Protein AF-A0A0M3JJG0-F1 (afdb_monomer_lite)

Secondary structure (DSSP, 8-state):
-TTTSSSHHHHSPPPPPEEEEEE-B-TTT-EEEE-TTPPSS---EEEE--S--GGGEEEEETT--EEE----

pLDDT: mean 86.54, std 12.07, range [39.69, 96.75]

Radius of gyration: 15.28 Å; chains: 1; bounding box: 31×24×47 Å

Structure (mmCIF, N/CA/C/O backbone):
data_AF-A0A0M3JJG0-F1
#
_entry.id   AF-A0A0M3JJG0-F1
#
loop_
_atom_site.group_PDB
_atom_site.id
_atom_site.type_symbol
_atom_site.label_atom_id
_atom_site.label_alt_id
_atom_site.label_comp_id
_atom_site.label_asym_id
_atom_site.label_entity_id
_atom_site.label_seq_id
_atom_site.pdbx_PDB_ins_code
_atom_site.Cartn_x
_atom_site.Cartn_y
_atom_site.Cartn_z
_atom_site.occupancy
_atom_site.B_iso_or_equiv
_atom_site.auth_seq_id
_atom_site.auth_comp_id
_atom_site.auth_asym_id
_atom_site.auth_atom_id
_atom_site.pdbx_PDB_model_num
ATOM 1 N N . MET A 1 1 ? -10.426 -12.189 22.981 1.00 68.00 1 MET A N 1
ATOM 2 C CA . MET A 1 1 ? -11.373 -11.113 22.624 1.00 68.00 1 MET A CA 1
ATOM 3 C C . MET A 1 1 ? -12.658 -11.207 23.432 1.00 68.00 1 MET A C 1
ATOM 5 O O . MET A 1 1 ? -13.132 -10.202 23.924 1.00 68.00 1 MET A O 1
ATOM 9 N N . ASP A 1 2 ? -13.159 -12.406 23.690 1.00 77.88 2 ASP A N 1
ATOM 10 C CA . ASP A 1 2 ? -14.576 -12.630 24.011 1.00 77.88 2 ASP A CA 1
ATOM 11 C C . ASP A 1 2 ? -15.100 -12.070 25.346 1.00 77.88 2 ASP A C 1
ATOM 13 O O . ASP A 1 2 ? -16.308 -11.946 25.505 1.00 77.88 2 ASP A O 1
ATOM 17 N N . LYS A 1 3 ? -14.235 -11.740 26.320 1.00 82.25 3 LYS A N 1
ATOM 18 C CA . LYS A 1 3 ? -14.675 -11.311 27.668 1.00 82.25 3 LYS A CA 1
ATOM 19 C C . LYS A 1 3 ? -14.323 -9.878 28.069 1.00 82.25 3 LYS A C 1
ATOM 21 O O . LYS A 1 3 ? -14.958 -9.346 28.968 1.00 82.25 3 LYS A O 1
ATOM 26 N N . ILE A 1 4 ? -13.313 -9.269 27.446 1.00 88.56 4 ILE A N 1
ATOM 27 C CA . ILE A 1 4 ? -12.826 -7.919 27.806 1.00 88.56 4 ILE A CA 1
ATOM 28 C C . ILE A 1 4 ? -12.816 -6.995 26.586 1.00 88.56 4 ILE A C 1
ATOM 30 O O . ILE A 1 4 ? -13.189 -5.839 26.697 1.00 88.56 4 ILE A O 1
ATOM 34 N N . ALA A 1 5 ? -12.432 -7.519 25.423 1.00 88.94 5 ALA A N 1
ATOM 35 C CA . ALA A 1 5 ? -12.270 -6.773 24.176 1.00 88.94 5 ALA A CA 1
ATOM 36 C C . ALA A 1 5 ? -13.239 -7.309 23.108 1.00 88.94 5 ALA A C 1
ATOM 38 O O . ALA A 1 5 ? -12.841 -7.660 21.996 1.00 88.94 5 ALA A O 1
ATOM 39 N N . TYR A 1 6 ? -14.501 -7.495 23.495 1.00 88.38 6 TYR A N 1
ATOM 40 C CA . TYR A 1 6 ? -15.527 -8.106 22.643 1.00 88.38 6 TYR A CA 1
ATOM 41 C C . TYR A 1 6 ? -16.052 -7.126 21.582 1.00 88.38 6 TYR A C 1
ATOM 43 O O . TYR A 1 6 ? -16.536 -7.539 20.533 1.00 88.38 6 TYR A O 1
ATOM 51 N N . ASP A 1 7 ? -15.918 -5.830 21.841 1.00 91.62 7 ASP A N 1
ATOM 52 C CA . ASP A 1 7 ? -16.291 -4.710 20.979 1.00 91.62 7 ASP A CA 1
ATOM 53 C C . ASP A 1 7 ? -15.254 -4.420 19.882 1.00 91.62 7 ASP A C 1
ATOM 55 O O . ASP A 1 7 ? -15.583 -3.831 18.851 1.00 91.62 7 ASP A O 1
ATOM 59 N N . VAL A 1 8 ? -14.011 -4.880 20.046 1.00 92.75 8 VAL A N 1
ATOM 60 C CA . VAL A 1 8 ? -12.937 -4.637 19.072 1.00 92.75 8 VAL A CA 1
ATOM 61 C C . VAL A 1 8 ? -13.292 -5.184 17.696 1.00 92.75 8 VAL A C 1
ATOM 63 O O . VAL A 1 8 ? -13.084 -4.489 16.712 1.00 92.75 8 VAL A O 1
ATOM 66 N N . LEU A 1 9 ? -13.873 -6.383 17.605 1.00 90.12 9 LEU A N 1
ATOM 67 C CA . LEU A 1 9 ? -14.226 -6.984 16.312 1.00 90.12 9 LEU A CA 1
ATOM 68 C C . LEU A 1 9 ? -15.450 -6.339 15.650 1.00 90.12 9 LEU A C 1
ATOM 70 O O . LEU A 1 9 ? -15.646 -6.510 14.448 1.00 90.12 9 LEU A O 1
ATOM 74 N N . TYR A 1 10 ? -16.254 -5.592 16.411 1.00 87.94 10 TYR A N 1
ATOM 75 C CA . TYR A 1 10 ? -17.328 -4.773 15.855 1.00 87.94 10 TYR A CA 1
ATOM 76 C C . TYR A 1 10 ? -16.757 -3.543 15.134 1.00 87.94 10 TYR A C 1
ATOM 78 O O . TYR A 1 10 ? -17.158 -3.248 14.011 1.00 87.94 10 TYR A O 1
ATOM 86 N N . SER A 1 11 ? -15.779 -2.868 15.747 1.00 91.75 11 SER A N 1
ATOM 87 C CA . SER A 1 11 ? -15.125 -1.681 15.169 1.00 91.75 11 SER A CA 1
ATOM 88 C C . SER A 1 11 ? -14.028 -2.024 14.148 1.00 91.75 11 SER A C 1
ATOM 90 O O . SER A 1 11 ? -13.825 -1.291 13.182 1.00 91.75 11 SER A O 1
ATOM 92 N N . TYR A 1 12 ? -13.331 -3.144 14.345 1.00 90.19 12 TYR A N 1
ATOM 93 C CA . TYR A 1 12 ? -12.201 -3.628 13.549 1.00 90.19 12 TYR A CA 1
ATOM 94 C C . TYR A 1 12 ? -12.413 -5.108 13.205 1.00 90.19 12 TYR A C 1
ATOM 96 O O . TYR A 1 12 ? -11.864 -5.993 13.870 1.00 90.19 12 TYR A O 1
ATOM 104 N N . PRO A 1 13 ? -13.239 -5.405 12.187 1.00 90.44 13 PRO A N 1
ATOM 105 C CA . PRO A 1 13 ? -13.502 -6.778 11.791 1.00 90.44 13 PRO A CA 1
ATOM 106 C C . PRO A 1 13 ? -12.216 -7.474 11.342 1.00 90.44 13 PRO A C 1
ATOM 108 O O . PRO A 1 13 ? -11.279 -6.846 10.843 1.00 90.44 13 PRO A O 1
ATOM 111 N N . LEU A 1 14 ? -12.195 -8.798 11.494 1.00 88.62 14 LEU A N 1
ATOM 112 C CA . LEU A 1 14 ? -11.074 -9.610 11.036 1.00 88.62 14 LEU A CA 1
ATOM 113 C C . LEU A 1 14 ? -10.850 -9.398 9.539 1.00 88.62 14 LEU A C 1
ATOM 115 O O . LEU A 1 14 ? -11.783 -9.478 8.733 1.00 88.62 14 LEU A O 1
ATOM 119 N N . LEU A 1 15 ? -9.594 -9.141 9.181 1.00 85.50 15 LEU A N 1
ATOM 120 C CA . LEU A 1 15 ? -9.209 -9.025 7.787 1.00 85.50 15 LEU A CA 1
ATOM 121 C C . LEU A 1 15 ? -9.424 -10.376 7.088 1.00 85.50 15 LEU A C 1
ATOM 123 O O . LEU A 1 15 ? -9.107 -11.423 7.660 1.00 85.50 15 LEU A O 1
ATOM 127 N N . PRO A 1 16 ? -9.961 -10.375 5.858 1.00 87.81 16 PRO A N 1
ATOM 128 C CA . PRO A 1 16 ? -10.006 -11.581 5.046 1.00 87.81 16 PRO A CA 1
ATOM 129 C C . PRO A 1 16 ? -8.587 -12.082 4.756 1.00 87.81 16 PRO A C 1
ATOM 131 O O . PRO A 1 16 ? -7.637 -11.302 4.699 1.00 87.81 16 PRO A O 1
ATOM 134 N N . GLU A 1 17 ? -8.457 -13.384 4.523 1.00 86.88 17 GLU A N 1
ATOM 135 C CA . GLU A 1 17 ? -7.182 -13.993 4.154 1.00 86.88 17 GLU A CA 1
ATOM 136 C C . GLU A 1 17 ? -6.639 -13.411 2.834 1.00 86.88 17 GLU A C 1
ATOM 138 O O . GLU A 1 17 ? -7.389 -13.122 1.888 1.00 86.88 17 GLU A O 1
ATOM 143 N N . ASN A 1 18 ? -5.317 -13.230 2.787 1.00 86.06 18 ASN A N 1
ATOM 144 C CA . ASN A 1 18 ? -4.600 -12.799 1.593 1.00 86.06 18 ASN A CA 1
ATOM 145 C C . ASN A 1 18 ? -4.433 -13.986 0.641 1.00 86.06 18 ASN A C 1
ATOM 147 O O . ASN A 1 18 ? -3.825 -14.989 0.994 1.00 86.06 18 ASN A O 1
ATOM 151 N N . GLN A 1 19 ? -4.912 -13.843 -0.592 1.00 88.88 19 GLN A N 1
ATOM 152 C CA . GLN A 1 19 ? -4.663 -14.798 -1.668 1.00 88.88 19 GLN A CA 1
ATOM 153 C C . GLN A 1 19 ? -3.216 -14.709 -2.173 1.00 88.88 19 GLN A C 1
ATOM 155 O O . GLN A 1 19 ? -2.595 -15.722 -2.481 1.00 88.88 19 GLN A O 1
ATOM 160 N N . VAL A 1 20 ? -2.686 -13.490 -2.282 1.00 90.25 20 VAL A N 1
ATOM 161 C CA . VAL A 1 20 ? -1.288 -13.222 -2.638 1.00 90.25 20 VAL A CA 1
ATOM 162 C C . VAL A 1 20 ? -0.862 -11.887 -2.040 1.00 90.25 20 VAL A C 1
ATOM 164 O O . VAL A 1 20 ? -1.677 -10.972 -1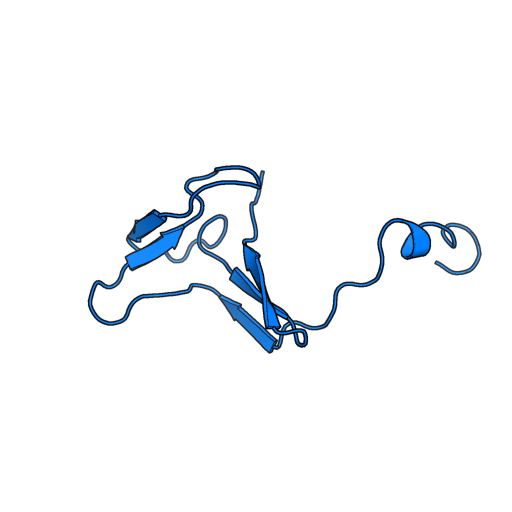.899 1.00 90.25 20 VAL A O 1
ATOM 167 N N . TRP A 1 21 ? 0.413 -11.780 -1.683 1.00 90.75 21 TRP A N 1
ATOM 168 C CA . TRP A 1 21 ? 1.023 -10.562 -1.166 1.00 90.75 21 TRP A CA 1
ATOM 169 C C . TRP A 1 21 ? 2.432 -10.409 -1.743 1.00 90.75 21 TRP A C 1
ATOM 171 O O . TRP A 1 21 ? 3.109 -11.405 -2.005 1.00 90.75 21 TRP A O 1
ATOM 181 N N . GLY A 1 22 ? 2.860 -9.171 -1.972 1.00 92.50 22 GLY A N 1
ATOM 182 C CA . GLY A 1 22 ? 4.193 -8.867 -2.490 1.00 92.50 22 GLY A CA 1
ATOM 183 C C . GLY A 1 22 ? 4.206 -7.643 -3.396 1.00 92.50 22 GLY A C 1
ATOM 184 O O . GLY A 1 22 ? 3.277 -6.839 -3.380 1.00 92.50 22 GLY A O 1
ATOM 185 N N . GLU A 1 23 ? 5.265 -7.504 -4.189 1.00 94.25 23 GLU A N 1
ATOM 186 C CA . GLU A 1 23 ? 5.426 -6.391 -5.126 1.00 94.25 23 GLU A CA 1
ATOM 187 C C . GLU A 1 23 ? 4.694 -6.651 -6.451 1.00 94.25 23 GLU A C 1
ATOM 189 O O . GLU A 1 23 ? 4.874 -7.687 -7.096 1.00 94.25 23 GLU A O 1
ATOM 194 N N . ALA A 1 24 ? 3.905 -5.680 -6.917 1.00 94.25 24 ALA A N 1
ATOM 195 C CA . ALA A 1 24 ? 3.305 -5.718 -8.250 1.00 94.25 24 ALA A CA 1
ATOM 196 C C . ALA A 1 24 ? 4.298 -5.175 -9.282 1.00 94.25 24 ALA A C 1
ATOM 198 O O . ALA A 1 24 ? 4.273 -3.993 -9.636 1.00 94.25 24 ALA A O 1
ATOM 199 N N . LYS A 1 25 ? 5.179 -6.058 -9.760 1.00 95.06 25 LYS A N 1
ATOM 200 C CA . LYS A 1 25 ? 6.194 -5.746 -10.770 1.00 95.06 25 LYS A CA 1
ATOM 201 C C . LYS A 1 25 ? 5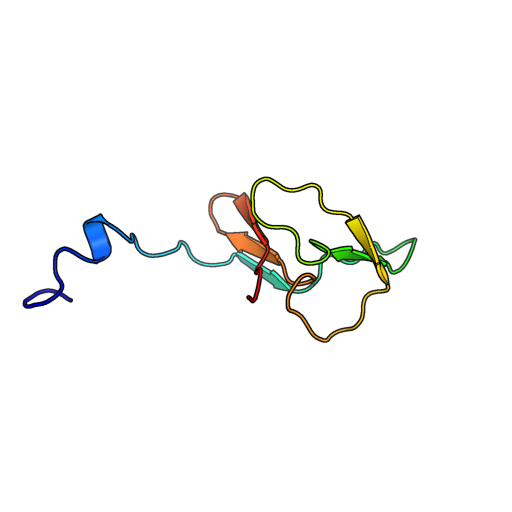.643 -5.858 -12.191 1.00 95.06 25 LYS A C 1
ATOM 203 O O . LYS A 1 25 ? 5.136 -6.897 -12.608 1.00 95.06 25 LYS A O 1
ATOM 208 N N . ASN A 1 26 ? 5.829 -4.806 -12.978 1.00 95.44 26 ASN A N 1
ATOM 209 C CA . ASN A 1 26 ? 5.627 -4.836 -14.419 1.00 95.44 26 ASN A CA 1
ATOM 210 C C . ASN A 1 26 ? 6.800 -5.570 -15.091 1.00 95.44 26 ASN A C 1
ATOM 212 O O . ASN A 1 26 ? 7.951 -5.153 -14.971 1.00 95.44 26 ASN A O 1
ATOM 216 N N . LEU A 1 27 ? 6.507 -6.644 -15.827 1.00 94.56 27 LEU A N 1
ATOM 217 C CA . LEU A 1 27 ? 7.528 -7.481 -16.469 1.00 94.56 27 LEU A CA 1
ATOM 218 C C . LEU A 1 27 ? 8.265 -6.786 -17.625 1.00 94.56 27 LEU A C 1
ATOM 220 O O . LEU A 1 27 ? 9.409 -7.128 -17.901 1.00 94.56 27 LEU A O 1
ATOM 224 N N . HIS A 1 28 ? 7.640 -5.808 -18.284 1.00 96.38 28 HIS A N 1
ATOM 225 C CA . HIS A 1 28 ? 8.236 -5.090 -19.411 1.00 96.38 28 HIS A CA 1
ATOM 226 C C . HIS A 1 28 ? 9.167 -3.961 -18.953 1.00 96.38 28 HIS A C 1
ATOM 228 O O . HIS A 1 28 ? 10.262 -3.807 -19.483 1.00 96.38 28 HIS A O 1
ATOM 234 N N . SER A 1 29 ? 8.753 -3.175 -17.955 1.00 95.12 29 SER A N 1
ATOM 235 C CA . SER A 1 29 ? 9.527 -2.020 -17.474 1.00 95.12 29 SER A CA 1
ATOM 236 C C . SER A 1 29 ? 10.370 -2.302 -16.231 1.00 95.12 29 SER A C 1
ATOM 238 O O . SER A 1 29 ? 11.173 -1.458 -15.841 1.00 95.12 29 SER A O 1
ATOM 240 N N . SER A 1 30 ? 10.179 -3.456 -15.582 1.00 93.81 30 SER A N 1
ATOM 241 C CA . SER A 1 30 ? 10.763 -3.782 -14.274 1.00 93.81 30 SER A CA 1
ATOM 242 C C . SER A 1 30 ? 10.466 -2.753 -13.171 1.00 93.81 30 SER A C 1
ATOM 244 O O . SER A 1 30 ? 11.211 -2.662 -12.197 1.00 93.81 30 SER A O 1
ATOM 246 N N . LYS A 1 31 ? 9.376 -1.989 -13.309 1.00 96.75 31 LYS A N 1
ATOM 247 C CA . LYS A 1 31 ? 8.882 -1.042 -12.298 1.00 96.75 31 LYS A CA 1
ATOM 248 C C . LYS A 1 31 ? 7.804 -1.675 -11.424 1.00 96.75 31 LYS A C 1
ATOM 250 O O . LYS A 1 31 ? 7.067 -2.538 -11.898 1.00 96.75 31 LYS A O 1
ATOM 255 N N . CYS A 1 32 ? 7.692 -1.209 -10.188 1.00 96.69 32 CYS A N 1
ATOM 256 C CA . CYS A 1 32 ? 6.710 -1.652 -9.209 1.00 96.69 32 CYS A CA 1
ATOM 257 C C . CYS A 1 32 ? 5.660 -0.569 -8.969 1.00 96.69 32 CYS A C 1
ATOM 259 O O . CYS A 1 32 ? 5.943 0.622 -9.112 1.00 96.69 32 CYS A O 1
ATOM 261 N N . ILE A 1 33 ? 4.439 -0.990 -8.631 1.00 95.38 33 ILE A N 1
ATOM 262 C CA . ILE A 1 33 ? 3.414 -0.070 -8.129 1.00 95.38 33 ILE A CA 1
ATOM 263 C C . ILE A 1 33 ? 3.861 0.440 -6.759 1.00 95.38 33 ILE A C 1
ATOM 265 O O . ILE A 1 33 ? 4.216 -0.356 -5.896 1.00 95.38 33 ILE A O 1
ATOM 269 N N . ASP A 1 34 ? 3.820 1.754 -6.577 1.00 94.62 34 ASP A N 1
ATOM 270 C CA . ASP A 1 34 ? 4.337 2.446 -5.400 1.00 94.62 34 ASP A CA 1
ATOM 271 C C . ASP A 1 34 ? 3.380 3.577 -4.998 1.00 94.62 34 ASP A C 1
ATOM 273 O O . ASP A 1 34 ? 2.968 4.385 -5.839 1.00 94.62 34 ASP A O 1
ATOM 277 N N . THR A 1 35 ? 3.008 3.663 -3.719 1.00 93.75 35 THR A N 1
ATOM 278 C CA . THR A 1 35 ? 2.198 4.792 -3.213 1.00 93.75 35 THR A CA 1
ATOM 279 C C . THR A 1 35 ? 2.976 6.101 -3.179 1.00 93.75 35 THR A C 1
ATOM 281 O O . THR A 1 35 ? 2.371 7.162 -3.039 1.00 93.75 35 THR A O 1
ATOM 284 N N . MET A 1 36 ? 4.306 6.055 -3.276 1.00 92.50 36 MET A N 1
ATOM 285 C CA . MET A 1 36 ? 5.206 7.187 -3.058 1.00 92.50 36 MET A CA 1
ATOM 286 C C . MET A 1 36 ? 4.961 7.855 -1.692 1.00 92.50 36 MET A C 1
ATOM 288 O O . MET A 1 36 ? 5.089 9.072 -1.563 1.00 92.50 36 MET A O 1
ATOM 292 N N . GLY A 1 37 ? 4.530 7.075 -0.692 1.00 90.19 37 GLY A N 1
ATOM 293 C CA . GLY A 1 37 ? 4.187 7.557 0.651 1.00 90.19 37 GLY A CA 1
ATOM 294 C C . GLY A 1 37 ? 2.878 8.347 0.733 1.00 90.19 37 GLY A C 1
ATOM 295 O O . GLY A 1 37 ? 2.636 9.036 1.721 1.00 90.19 37 GLY A O 1
ATOM 296 N N . ARG A 1 38 ? 2.029 8.296 -0.300 1.00 90.25 38 ARG A N 1
ATOM 297 C CA . ARG A 1 38 ? 0.759 9.032 -0.315 1.00 90.25 38 ARG A CA 1
ATOM 298 C C . ARG A 1 38 ? -0.312 8.300 0.507 1.00 90.25 38 ARG A C 1
ATOM 300 O O . ARG A 1 38 ? -0.469 7.089 0.335 1.00 90.25 38 ARG A O 1
ATOM 307 N N . PRO A 1 39 ? -1.081 9.015 1.349 1.00 87.12 39 PRO A N 1
ATOM 308 C CA . PRO A 1 39 ? -2.201 8.432 2.082 1.00 87.12 39 PRO A CA 1
ATOM 309 C C . PRO A 1 39 ? -3.384 8.115 1.153 1.00 87.12 39 PRO A C 1
ATOM 311 O O . PRO A 1 39 ? -3.456 8.593 0.020 1.00 87.12 39 PRO A O 1
ATOM 314 N N . ILE A 1 40 ? -4.334 7.319 1.648 1.00 83.62 40 ILE A N 1
ATOM 315 C CA . ILE A 1 40 ? -5.577 6.981 0.939 1.00 83.62 40 ILE A CA 1
ATOM 316 C C . ILE A 1 40 ? -6.630 8.084 1.189 1.00 83.62 40 ILE A C 1
ATOM 318 O O . ILE A 1 40 ? -6.820 8.460 2.346 1.00 83.62 40 ILE A O 1
ATOM 322 N N . PRO A 1 41 ? -7.367 8.561 0.162 1.00 87.81 41 PRO A N 1
ATOM 323 C CA . PRO A 1 41 ? -7.218 8.234 -1.256 1.00 87.81 41 PRO A CA 1
ATOM 324 C C . PRO A 1 41 ? -6.035 8.983 -1.891 1.00 87.81 41 PRO A C 1
ATOM 326 O O . PRO A 1 41 ? -5.893 10.193 -1.733 1.00 87.81 41 PRO A O 1
ATOM 329 N N . GLY A 1 42 ? -5.212 8.272 -2.663 1.00 87.44 42 GLY A N 1
ATOM 330 C CA . GLY A 1 42 ? -4.027 8.831 -3.311 1.00 87.44 42 GLY A CA 1
ATOM 331 C C . GLY A 1 42 ? -3.727 8.150 -4.643 1.00 87.44 42 GLY A C 1
ATOM 332 O O . GLY A 1 42 ? -4.053 6.981 -4.846 1.00 87.44 42 GLY A O 1
ATOM 333 N N . ILE A 1 43 ? -3.117 8.894 -5.569 1.00 91.06 43 ILE A N 1
ATOM 334 C CA . ILE A 1 43 ? -2.661 8.352 -6.858 1.00 91.06 43 ILE A CA 1
ATOM 335 C C . ILE A 1 43 ? -1.397 7.525 -6.629 1.00 91.06 43 ILE A C 1
ATOM 337 O O . ILE A 1 43 ? -0.428 8.030 -6.061 1.00 91.06 43 ILE A O 1
ATOM 341 N N . VAL A 1 44 ? -1.399 6.291 -7.128 1.00 93.50 44 VAL A N 1
ATOM 342 C CA . VAL A 1 44 ? -0.230 5.402 -7.147 1.00 93.50 44 VAL A CA 1
ATOM 343 C C . VAL A 1 44 ? 0.628 5.652 -8.387 1.00 93.50 44 VAL A C 1
ATOM 345 O O . VAL A 1 44 ? 0.124 6.052 -9.438 1.00 93.50 44 VAL A O 1
ATOM 348 N N . GLY A 1 45 ? 1.931 5.424 -8.268 1.00 94.19 45 GLY A N 1
ATOM 349 C CA 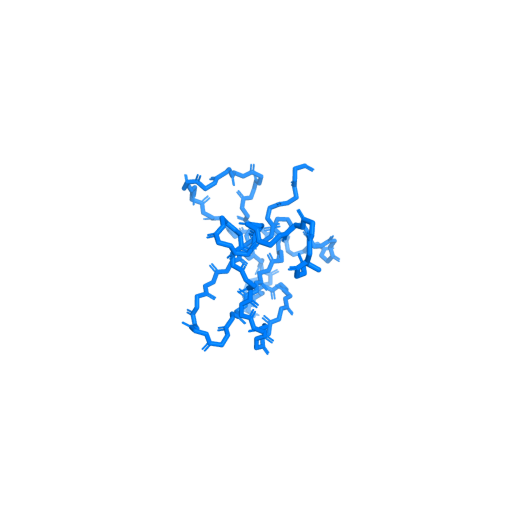. GLY A 1 45 ? 2.907 5.579 -9.343 1.00 94.19 45 GLY A CA 1
ATOM 350 C C . GLY A 1 45 ? 3.593 4.264 -9.698 1.00 94.19 45 GLY A C 1
ATOM 351 O O . GLY A 1 45 ? 3.413 3.250 -9.030 1.00 94.19 45 GLY A O 1
ATOM 352 N N . ALA A 1 46 ? 4.398 4.298 -10.761 1.00 96.19 46 ALA A N 1
ATOM 353 C CA . ALA A 1 46 ? 5.299 3.211 -11.128 1.00 96.19 46 ALA A CA 1
ATOM 354 C C . ALA A 1 46 ? 6.753 3.667 -10.943 1.00 96.19 46 ALA A C 1
ATOM 356 O O . ALA A 1 46 ? 7.256 4.484 -11.724 1.00 96.19 46 ALA A O 1
ATOM 357 N N . THR A 1 47 ? 7.431 3.136 -9.932 1.00 95.38 47 THR A N 1
ATOM 358 C CA . THR A 1 47 ? 8.819 3.472 -9.574 1.00 95.38 47 THR A CA 1
ATOM 359 C C . THR A 1 47 ? 9.717 2.238 -9.729 1.00 95.38 47 THR A C 1
ATOM 361 O O . THR A 1 47 ? 9.215 1.129 -9.926 1.00 95.38 47 THR A O 1
ATOM 364 N N . PRO A 1 48 ? 11.054 2.381 -9.749 1.00 95.94 48 PRO A N 1
ATOM 365 C CA . PRO A 1 48 ? 11.943 1.222 -9.728 1.00 95.94 48 PRO A CA 1
ATOM 366 C C . PRO A 1 48 ? 11.644 0.317 -8.525 1.00 95.94 48 PRO A C 1
ATOM 368 O O . PRO A 1 48 ? 11.541 0.802 -7.398 1.00 95.94 48 PRO A O 1
ATOM 371 N N . CYS A 1 49 ? 11.512 -0.988 -8.774 1.00 95.31 49 CYS A N 1
ATOM 372 C CA . CYS A 1 49 ? 11.369 -1.970 -7.701 1.00 95.31 49 CYS A CA 1
ATOM 373 C C . CYS A 1 49 ? 12.643 -1.993 -6.853 1.00 95.31 49 CYS A C 1
ATOM 375 O O . CYS A 1 49 ? 13.734 -2.130 -7.417 1.00 95.31 49 CYS A O 1
ATOM 377 N N . HIS A 1 50 ? 12.520 -1.891 -5.531 1.00 93.75 50 HIS A N 1
ATOM 378 C CA . HIS A 1 50 ? 13.678 -1.899 -4.631 1.00 93.75 50 HIS A CA 1
ATOM 379 C C . HIS A 1 50 ? 13.719 -3.084 -3.655 1.00 93.75 50 HIS A C 1
ATOM 381 O O . HIS A 1 50 ? 14.733 -3.254 -2.984 1.00 93.75 50 HIS A O 1
ATOM 387 N N . GLY A 1 51 ? 12.683 -3.926 -3.559 1.00 92.38 51 GLY A N 1
ATOM 388 C CA . GLY A 1 51 ? 12.730 -5.149 -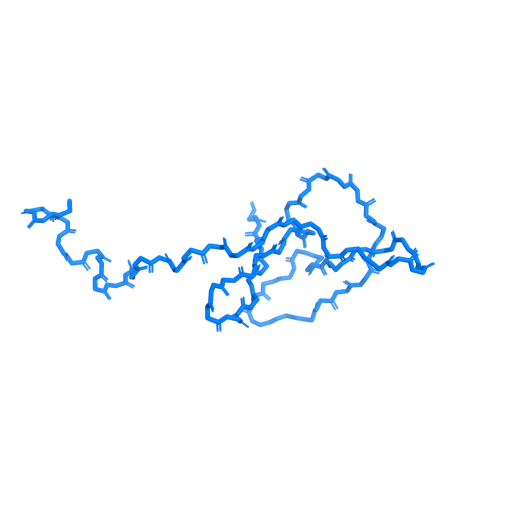2.743 1.00 92.38 51 GLY A CA 1
ATOM 389 C C . GLY A 1 51 ? 12.647 -4.921 -1.230 1.00 92.38 51 GLY A C 1
ATOM 390 O O . GLY A 1 51 ? 12.819 -5.862 -0.461 1.00 92.38 51 GLY A O 1
ATOM 391 N N . TYR A 1 52 ? 12.405 -3.685 -0.784 1.00 93.25 52 TYR A N 1
ATOM 392 C CA . TYR A 1 52 ? 12.350 -3.328 0.649 1.00 93.25 52 TYR A CA 1
ATOM 393 C C . TYR A 1 52 ? 10.928 -3.348 1.213 1.00 93.25 52 TYR A C 1
ATOM 395 O O . TYR A 1 52 ? 10.720 -3.111 2.401 1.00 93.25 52 TYR A O 1
ATOM 403 N N . GLY A 1 53 ? 9.942 -3.609 0.360 1.00 90.56 53 GLY A N 1
ATOM 404 C CA . GLY A 1 53 ? 8.540 -3.581 0.723 1.00 90.56 53 GLY A CA 1
ATOM 405 C C . GLY A 1 53 ? 7.994 -2.173 0.952 1.00 90.56 53 GLY A C 1
ATOM 406 O O . GLY A 1 53 ? 8.167 -1.288 0.113 1.00 90.56 53 GLY A O 1
ATOM 407 N N . GLY A 1 54 ? 7.286 -1.980 2.068 1.00 91.12 54 GLY A N 1
ATOM 408 C CA . GLY A 1 54 ? 6.628 -0.717 2.403 1.00 91.12 54 GLY A CA 1
ATOM 409 C C . GLY A 1 54 ? 5.617 -0.313 1.332 1.00 91.12 54 GLY A C 1
ATOM 410 O O . GLY A 1 54 ? 4.731 -1.089 0.976 1.00 91.12 54 GLY A O 1
ATOM 411 N N . ASN A 1 55 ? 5.814 0.877 0.769 1.00 93.31 55 ASN A N 1
ATOM 412 C CA . ASN A 1 55 ? 4.941 1.473 -0.243 1.00 93.31 55 ASN A CA 1
ATOM 413 C C . ASN A 1 55 ? 4.848 0.684 -1.561 1.00 93.31 55 ASN A C 1
ATOM 415 O O . ASN A 1 55 ? 3.967 0.982 -2.368 1.00 93.31 55 ASN A O 1
ATOM 419 N N . GLN A 1 56 ? 5.722 -0.311 -1.765 1.00 94.62 56 GLN A N 1
ATOM 420 C CA . GLN A 1 56 ? 5.728 -1.196 -2.933 1.00 94.62 56 GLN A CA 1
ATOM 421 C C . GLN A 1 56 ? 5.085 -2.571 -2.681 1.00 94.62 56 GLN A C 1
ATOM 423 O O . GLN A 1 56 ? 5.067 -3.399 -3.591 1.00 94.62 56 GLN A O 1
ATOM 428 N N . VAL A 1 57 ? 4.551 -2.842 -1.480 1.00 92.75 57 VAL A N 1
ATOM 429 C CA . VAL A 1 57 ? 3.882 -4.116 -1.154 1.00 92.75 57 VAL A CA 1
ATOM 430 C C . VAL A 1 57 ? 2.371 -3.972 -1.174 1.00 92.75 57 VAL A C 1
ATOM 432 O O . VAL A 1 57 ? 1.779 -3.044 -0.620 1.00 92.75 57 VAL A O 1
ATOM 435 N N . LEU A 1 58 ? 1.745 -4.927 -1.851 1.00 91.00 58 LEU A N 1
ATOM 436 C CA . LEU A 1 58 ? 0.319 -4.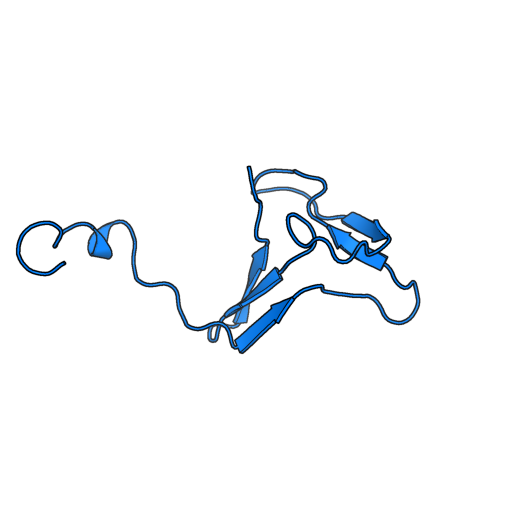954 -2.096 1.00 91.00 58 LEU A CA 1
ATOM 437 C C . LEU A 1 58 ? -0.212 -6.347 -1.742 1.00 91.00 58 LEU A C 1
ATOM 439 O O . LEU A 1 58 ? 0.448 -7.361 -1.979 1.00 91.00 58 LEU A O 1
ATOM 443 N N . SER A 1 59 ? -1.416 -6.386 -1.184 1.00 89.81 59 SER A N 1
ATOM 444 C CA . SER A 1 59 ? -2.113 -7.608 -0.788 1.00 89.81 59 SER A CA 1
ATOM 445 C C . SER A 1 59 ? -3.418 -7.727 -1.562 1.00 89.81 59 SER A C 1
ATOM 447 O O . SER A 1 59 ? -4.232 -6.799 -1.587 1.00 89.81 59 SER A O 1
ATOM 449 N N . ILE A 1 60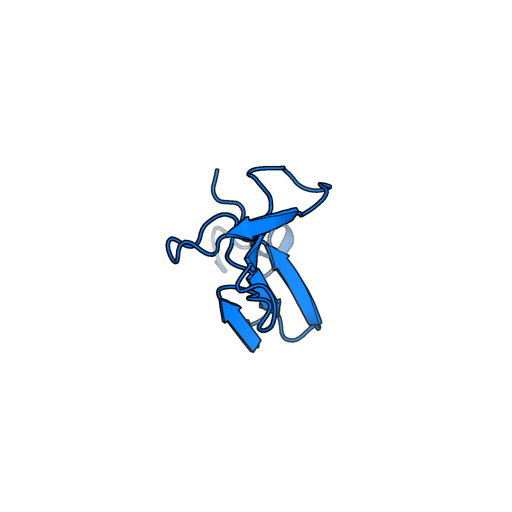 ? -3.624 -8.884 -2.188 1.00 87.56 60 ILE A N 1
ATOM 450 C CA . ILE A 1 60 ? -4.893 -9.269 -2.802 1.00 87.56 60 ILE A CA 1
ATOM 451 C C . ILE A 1 60 ? -5.607 -10.179 -1.813 1.00 87.56 60 ILE A C 1
ATOM 453 O O . ILE A 1 60 ? -5.143 -11.284 -1.540 1.00 87.56 60 ILE A O 1
ATOM 457 N N . VAL A 1 61 ? -6.742 -9.731 -1.289 1.00 86.31 61 VAL A N 1
ATOM 458 C CA . VAL A 1 61 ? -7.566 -10.538 -0.377 1.00 86.31 61 VAL A CA 1
ATOM 459 C C . VAL A 1 61 ? -8.534 -11.431 -1.155 1.00 86.31 61 VAL A C 1
ATOM 461 O O . VAL A 1 61 ? -8.887 -11.110 -2.288 1.00 86.31 61 VAL A O 1
ATOM 464 N N . ILE A 1 62 ? -9.046 -12.507 -0.545 1.00 77.75 62 ILE A N 1
ATOM 465 C CA . ILE A 1 62 ? -10.002 -13.449 -1.180 1.00 77.75 62 ILE A CA 1
ATOM 466 C C . ILE A 1 62 ? -11.232 -12.746 -1.794 1.00 77.75 62 ILE A C 1
ATOM 468 O O . ILE A 1 62 ? -11.797 -13.206 -2.785 1.00 77.75 62 ILE A O 1
ATOM 472 N N . ARG A 1 63 ? -11.620 -11.576 -1.272 1.00 75.44 63 ARG A N 1
ATOM 473 C CA . ARG A 1 63 ? -12.694 -10.736 -1.837 1.00 75.44 63 ARG A CA 1
ATOM 474 C C . ARG A 1 63 ? -12.269 -9.875 -3.041 1.00 75.44 63 ARG A C 1
ATOM 476 O O . ARG A 1 63 ? -13.011 -8.981 -3.431 1.00 75.44 63 ARG A O 1
ATOM 483 N N . ARG A 1 64 ? -11.093 -10.134 -3.624 1.00 65.94 64 ARG A N 1
ATOM 484 C CA . ARG A 1 64 ? -10.481 -9.421 -4.764 1.00 65.94 64 ARG A CA 1
ATOM 485 C C . ARG A 1 64 ? -10.344 -7.908 -4.563 1.00 65.94 64 ARG A C 1
ATOM 487 O O . ARG A 1 64 ? -10.313 -7.156 -5.533 1.00 65.94 64 ARG A O 1
ATOM 494 N N . ALA A 1 65 ? -10.239 -7.463 -3.313 1.00 71.75 65 ALA A N 1
ATOM 495 C CA . ALA A 1 65 ? -9.843 -6.096 -3.003 1.00 71.75 65 ALA A CA 1
ATOM 496 C C . ALA A 1 65 ? -8.313 -6.000 -2.971 1.00 71.75 65 ALA A C 1
ATOM 498 O O . ALA A 1 65 ? -7.631 -6.944 -2.564 1.00 71.75 65 ALA A O 1
ATOM 499 N N . PHE A 1 66 ? -7.794 -4.854 -3.404 1.00 72.25 66 PHE A N 1
ATOM 500 C CA . PHE A 1 66 ? -6.370 -4.562 -3.398 1.00 72.25 66 PHE A CA 1
ATOM 501 C C . PHE A 1 66 ? -6.044 -3.593 -2.271 1.00 72.25 66 PHE A C 1
ATOM 503 O O . PHE A 1 66 ? -6.605 -2.498 -2.220 1.00 72.25 66 PHE A O 1
ATOM 510 N N . ALA A 1 67 ? -5.152 -3.999 -1.375 1.00 73.56 67 ALA A N 1
ATOM 511 C CA . ALA A 1 67 ? -4.690 -3.175 -0.270 1.00 73.56 67 ALA A CA 1
ATOM 512 C C . ALA A 1 67 ? -3.194 -2.907 -0.427 1.00 73.56 67 ALA A C 1
ATOM 514 O O . ALA A 1 67 ? -2.395 -3.838 -0.477 1.00 73.56 67 ALA A O 1
ATOM 515 N N . LEU A 1 68 ? -2.824 -1.632 -0.498 1.00 64.50 68 LEU A N 1
ATOM 516 C CA . LEU A 1 68 ? -1.437 -1.192 -0.421 1.00 64.50 68 LEU A CA 1
ATOM 517 C C . LEU A 1 68 ? -1.033 -1.074 1.044 1.00 64.50 68 LEU A C 1
ATOM 519 O O . LEU A 1 68 ? -1.711 -0.391 1.813 1.00 64.50 68 LEU A O 1
ATOM 523 N N . THR A 1 69 ? 0.058 -1.729 1.440 1.00 59.50 69 THR A N 1
ATOM 524 C CA . THR A 1 69 ? 0.584 -1.592 2.799 1.00 59.50 69 THR A CA 1
ATOM 525 C C . THR A 1 69 ? 1.369 -0.288 2.898 1.00 59.50 69 THR A C 1
ATOM 527 O O . THR A 1 69 ? 2.573 -0.257 2.677 1.00 59.50 69 THR A O 1
ATOM 530 N N . GLY A 1 70 ? 0.686 0.814 3.201 1.00 49.53 70 GLY A N 1
ATOM 531 C CA . GLY A 1 70 ? 1.357 2.049 3.600 1.00 49.53 70 GLY A CA 1
ATOM 532 C C . GLY A 1 70 ? 1.921 1.884 5.009 1.00 49.53 70 GLY A C 1
ATOM 533 O O . GLY A 1 70 ? 1.153 1.781 5.964 1.00 49.53 70 GLY A O 1
ATOM 534 N N . VAL A 1 71 ? 3.245 1.822 5.136 1.00 42.12 71 VAL A N 1
ATOM 535 C CA . VAL A 1 71 ? 3.927 1.976 6.428 1.00 42.12 71 VAL A CA 1
ATOM 536 C C . VAL A 1 71 ? 4.072 3.480 6.661 1.00 42.12 71 VAL A C 1
ATOM 538 O O . VAL A 1 71 ? 4.562 4.181 5.775 1.00 42.12 71 VAL A O 1
ATOM 541 N N . ILE A 1 72 ? 3.572 3.960 7.803 1.00 39.69 72 ILE A N 1
ATOM 542 C CA . ILE A 1 72 ? 3.857 5.306 8.328 1.00 39.69 72 ILE A CA 1
ATOM 543 C C . ILE A 1 72 ? 5.355 5.404 8.615 1.00 39.69 72 ILE A C 1
ATOM 545 O O . ILE A 1 72 ? 5.879 4.433 9.205 1.00 39.69 72 ILE A O 1
#

Organism: Anisakis simplex (NCBI:txid6269)

InterPro domains:
  IPR035992 Ricin B-like lectins [SSF50370] (12-60)

Foldseek 3Di:
DVPPCVCVCVVPPDDADFPDKDWPADPVPCWTWFQVLDDPPGDIDTHHDDRPAARRMWTQGPVRDIDGRHDD

Sequence (72 aa):
MDKIAYDVLYSYPLLPENQVWGEAKNLHSSKCIDTMGRPIPGIVGATPCHGYGGNQVLSIVIRRAFALTGVI